Protein AF-A0A4Q7YEZ3-F1 (afdb_monomer)

pLDDT: mean 81.79, std 11.24, range [48.22, 96.69]

Sequence (93 aa):
MDEKSCADTLESHKALSAVRNASAKTVTQAKAMAHEDPEYIAAQEAKTAAYAYRKMVQALHQSAEGRNTLLSRELTRRVGRGDREARAGRMSA

Mean predicted aligned error: 10.37 Å

Secondary structure (DSSP, 8-state):
--HHHHHHHHHHHHHHHHHH-TT-SSHHHHHHHHHS-HHHHHHHHHHHHHHHHHHHHHHHHHHHHHHHHHHHHHHHHHHHHHHHHHHHHHH--

Foldseek 3Di:
DDLVVLVVVLVVQLVVQLVVPPVDPDPVSSNVSSVVDPVSVVSVVVSVVVVVVVVVVVVVVVVVVVVVVVVVVVVVVCVVCVVVVVVVVVVVD

Structure (mmCIF, N/CA/C/O backbone):
data_AF-A0A4Q7YEZ3-F1
#
_entry.id   AF-A0A4Q7YEZ3-F1
#
loop_
_atom_site.group_PDB
_atom_site.id
_atom_site.type_symbol
_atom_site.label_atom_id
_atom_site.label_alt_id
_atom_si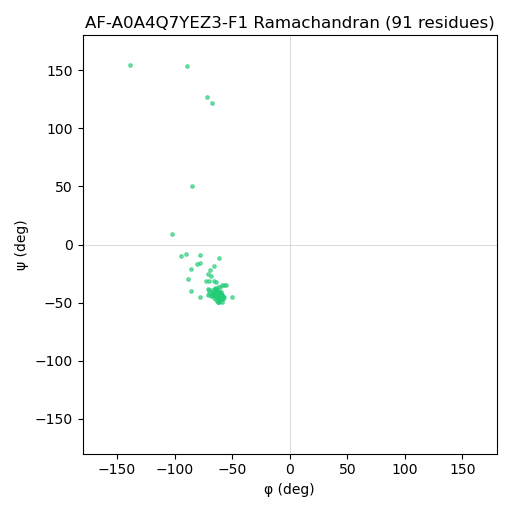te.label_comp_id
_atom_site.label_asym_id
_atom_site.label_entity_id
_atom_site.label_seq_id
_atom_site.pdbx_PDB_ins_code
_atom_site.Cartn_x
_atom_site.Cartn_y
_atom_site.Cartn_z
_atom_site.occupancy
_atom_site.B_iso_or_equiv
_atom_site.auth_seq_id
_atom_site.auth_comp_id
_atom_site.auth_asym_id
_atom_site.auth_atom_id
_atom_site.pdbx_PDB_model_num
ATOM 1 N N . MET A 1 1 ? -8.518 -1.686 -6.082 1.00 54.66 1 MET A N 1
ATOM 2 C CA . MET A 1 1 ? -8.664 -0.809 -4.905 1.00 54.66 1 MET A CA 1
ATOM 3 C C . MET A 1 1 ? -7.484 0.140 -4.870 1.00 54.66 1 MET A C 1
ATOM 5 O O . MET A 1 1 ? -6.365 -0.313 -5.065 1.00 54.66 1 MET A O 1
ATOM 9 N N . ASP A 1 2 ? -7.750 1.430 -4.704 1.00 69.31 2 ASP A N 1
ATOM 10 C CA . ASP A 1 2 ? -6.745 2.493 -4.576 1.00 69.31 2 ASP A CA 1
ATOM 11 C C . ASP A 1 2 ? -6.360 2.691 -3.092 1.00 69.31 2 ASP A C 1
ATOM 13 O O . ASP A 1 2 ? -7.170 2.418 -2.204 1.00 69.31 2 ASP A O 1
ATOM 17 N N . GLU A 1 3 ? -5.151 3.175 -2.792 1.00 68.94 3 GLU A N 1
ATOM 18 C CA . GLU A 1 3 ? -4.671 3.391 -1.411 1.00 68.94 3 GLU A CA 1
ATOM 19 C C . GLU A 1 3 ? -5.583 4.324 -0.622 1.00 68.94 3 GLU A C 1
ATOM 21 O O . GLU A 1 3 ? -5.787 4.129 0.579 1.00 68.94 3 GLU A O 1
ATOM 26 N N . LYS A 1 4 ? -6.160 5.308 -1.316 1.00 76.94 4 LYS A N 1
ATOM 27 C CA . LYS A 1 4 ? -7.156 6.209 -0.750 1.00 76.94 4 LYS A CA 1
ATOM 28 C C . LYS A 1 4 ? -8.405 5.442 -0.321 1.00 76.94 4 LYS A C 1
ATOM 30 O O . LYS A 1 4 ? -8.792 5.525 0.836 1.00 76.94 4 LYS A O 1
ATOM 35 N N . SER A 1 5 ? -8.938 4.590 -1.199 1.00 77.12 5 SER A N 1
ATOM 36 C CA . SER A 1 5 ? -10.091 3.747 -0.863 1.00 77.12 5 SER A CA 1
ATOM 37 C C . SER A 1 5 ? -9.810 2.795 0.305 1.00 77.12 5 SER A C 1
ATOM 39 O O . SER A 1 5 ? -10.674 2.624 1.155 1.00 77.12 5 SER A O 1
ATOM 41 N N . CYS A 1 6 ? -8.591 2.248 0.417 1.00 79.00 6 CYS A N 1
ATOM 42 C CA . CYS A 1 6 ? -8.203 1.412 1.560 1.00 79.00 6 CYS A CA 1
ATOM 43 C C . CYS A 1 6 ? -8.063 2.211 2.868 1.00 79.00 6 CYS A C 1
ATOM 45 O O . CYS A 1 6 ? -8.286 1.676 3.954 1.00 79.00 6 CYS A O 1
ATOM 47 N N . ALA A 1 7 ? -7.656 3.482 2.793 1.00 82.56 7 ALA A N 1
ATOM 48 C CA . ALA A 1 7 ? -7.614 4.362 3.955 1.00 82.56 7 ALA A CA 1
ATOM 49 C C . ALA A 1 7 ? -9.028 4.731 4.429 1.00 82.56 7 ALA A C 1
ATOM 51 O O . ALA A 1 7 ? -9.281 4.682 5.631 1.00 82.56 7 ALA A O 1
ATOM 52 N N . ASP A 1 8 ? -9.937 5.010 3.495 1.00 84.12 8 ASP A N 1
ATOM 53 C CA . ASP A 1 8 ? -11.333 5.352 3.783 1.00 84.12 8 ASP A CA 1
ATOM 54 C C . ASP A 1 8 ? -12.089 4.162 4.406 1.00 84.12 8 ASP A C 1
ATOM 56 O O . ASP A 1 8 ? -12.825 4.319 5.386 1.00 84.12 8 ASP A O 1
ATOM 60 N N . THR A 1 9 ? -11.858 2.940 3.907 1.00 83.06 9 THR A N 1
ATOM 61 C CA . THR A 1 9 ? -12.425 1.719 4.506 1.00 83.06 9 THR A CA 1
ATOM 62 C C . THR A 1 9 ? -11.888 1.466 5.910 1.00 83.06 9 THR A C 1
ATOM 64 O O . THR A 1 9 ? -12.635 1.045 6.788 1.00 83.06 9 THR A O 1
ATOM 67 N N . LEU A 1 10 ? -10.604 1.746 6.152 1.00 85.69 10 LEU A N 1
ATOM 68 C CA . LEU A 1 10 ? -9.999 1.565 7.470 1.00 85.69 10 LEU A CA 1
ATOM 69 C C . LEU A 1 10 ? -10.575 2.531 8.511 1.00 85.69 10 LEU A C 1
ATOM 71 O O . LEU A 1 10 ? -10.838 2.130 9.643 1.00 85.69 10 LEU A O 1
ATOM 75 N N . GLU A 1 11 ? -10.793 3.788 8.123 1.00 86.56 11 GLU A N 1
ATOM 76 C CA . GLU A 1 11 ? -11.487 4.766 8.968 1.00 86.56 11 GLU A CA 1
ATOM 77 C C . GLU A 1 11 ? -12.911 4.290 9.281 1.00 86.56 11 GLU A C 1
ATOM 79 O O . GLU A 1 11 ? -13.303 4.212 10.442 1.00 86.56 11 GLU A O 1
ATOM 84 N N . SER A 1 12 ? -13.636 3.816 8.263 1.00 82.62 12 SER A N 1
ATOM 85 C CA . SER A 1 12 ? -14.994 3.286 8.432 1.00 82.62 12 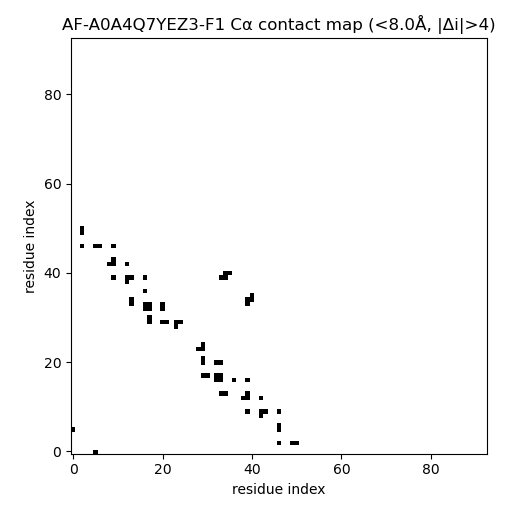SER A CA 1
ATOM 86 C C . SER A 1 12 ? -15.051 2.120 9.430 1.00 82.62 12 SER A C 1
ATOM 88 O O . SER A 1 12 ? -15.900 2.124 10.322 1.00 82.62 12 SER A O 1
ATOM 90 N N . HIS A 1 13 ? -14.125 1.155 9.347 1.00 83.94 13 HIS A N 1
ATOM 91 C CA . HIS A 1 13 ? -14.037 0.053 10.317 1.00 83.94 13 HIS A CA 1
ATOM 92 C C . HIS A 1 13 ? -13.691 0.543 11.726 1.00 83.94 13 HIS A C 1
ATOM 94 O O .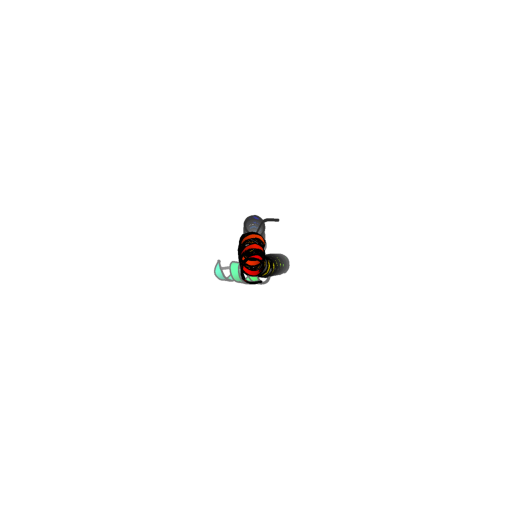 HIS A 1 13 ? -14.262 0.062 12.703 1.00 83.94 13 HIS A O 1
ATOM 100 N N . LYS A 1 14 ? -12.811 1.542 11.851 1.00 83.06 14 LYS A N 1
ATOM 101 C CA . LYS A 1 14 ? -12.473 2.149 13.144 1.00 83.06 14 LYS A CA 1
ATOM 102 C C . LYS A 1 14 ? -13.675 2.845 13.785 1.00 83.06 14 LYS A C 1
ATOM 104 O O . LYS A 1 14 ? -13.907 2.693 14.984 1.00 83.06 14 LYS A O 1
ATOM 109 N N . ALA A 1 15 ? -14.439 3.594 12.993 1.00 81.44 15 ALA A N 1
ATOM 110 C CA . ALA A 1 15 ? -15.640 4.285 13.444 1.00 81.44 15 ALA A CA 1
ATOM 111 C C . ALA A 1 15 ? -16.737 3.292 13.859 1.00 81.44 15 ALA A C 1
ATOM 113 O O . ALA A 1 15 ? -17.304 3.424 14.943 1.00 81.44 15 ALA A O 1
ATOM 114 N N . LEU A 1 16 ? -16.983 2.258 13.047 1.00 81.50 16 LEU A N 1
ATOM 115 C CA . LEU A 1 16 ? -17.926 1.180 13.365 1.00 81.50 16 LEU A CA 1
ATOM 116 C C . LEU A 1 16 ? -17.548 0.454 14.656 1.00 81.50 16 LEU A C 1
ATOM 118 O O . LEU A 1 16 ? -18.405 0.227 15.507 1.00 81.50 16 LEU A O 1
ATOM 122 N N . SER A 1 17 ? -16.264 0.154 14.834 1.00 79.69 17 SER A N 1
ATOM 123 C CA . SER A 1 17 ? -15.753 -0.494 16.037 1.00 79.69 17 SER A CA 1
ATOM 124 C C . SER A 1 17 ? -15.940 0.362 17.297 1.00 79.69 17 SER A C 1
ATOM 126 O O . SER A 1 17 ? -16.415 -0.115 18.331 1.00 79.69 17 SER A O 1
ATOM 128 N N . ALA A 1 18 ? -15.651 1.663 17.205 1.00 75.88 18 ALA A N 1
ATOM 129 C CA . ALA A 1 18 ? -15.868 2.600 18.304 1.00 75.88 18 ALA A CA 1
ATOM 130 C C . ALA A 1 18 ? -17.354 2.717 18.695 1.00 75.88 18 ALA A C 1
ATOM 132 O O . ALA A 1 18 ? -17.662 2.823 19.880 1.00 75.88 18 ALA A O 1
ATOM 133 N N . VAL A 1 19 ? -18.272 2.653 17.721 1.00 75.44 19 VAL A N 1
ATOM 134 C CA . VAL A 1 19 ? -19.728 2.640 17.960 1.00 75.44 19 VAL A CA 1
ATOM 135 C C . VAL A 1 19 ? -20.188 1.313 18.573 1.00 75.44 19 VAL A C 1
ATOM 137 O O . VAL A 1 19 ? -21.038 1.313 19.463 1.00 75.44 19 VAL A O 1
ATOM 140 N N . ARG A 1 20 ? -19.614 0.180 18.146 1.00 73.50 20 ARG A N 1
ATOM 141 C CA . ARG A 1 20 ? -19.935 -1.153 18.689 1.00 73.50 20 ARG A CA 1
ATOM 142 C C . ARG A 1 20 ? -19.522 -1.294 20.156 1.00 73.50 20 ARG A C 1
ATOM 144 O O . ARG A 1 20 ? -20.202 -1.969 20.925 1.00 73.50 20 ARG A O 1
ATOM 151 N N . ASN A 1 21 ? -18.456 -0.608 20.560 1.00 69.38 21 ASN A N 1
ATOM 152 C CA . ASN A 1 21 ? -17.923 -0.600 21.922 1.00 69.38 21 ASN A CA 1
ATOM 153 C C . ASN A 1 21 ? -18.628 0.418 22.844 1.00 69.38 21 ASN A C 1
ATOM 155 O O . ASN A 1 21 ? -17.988 1.181 23.569 1.00 69.38 21 ASN A O 1
ATOM 159 N N . ALA A 1 22 ? -19.964 0.393 22.867 1.00 66.19 22 ALA A N 1
ATOM 160 C CA . ALA A 1 22 ? -20.803 1.278 23.686 1.00 66.19 22 ALA A CA 1
ATOM 161 C C . ALA A 1 22 ? -20.592 1.129 25.211 1.00 66.19 22 ALA A C 1
ATOM 163 O O . ALA A 1 22 ? -21.059 1.957 25.990 1.00 66.19 22 ALA A O 1
ATOM 164 N N . SER A 1 23 ? -19.877 0.089 25.654 1.00 70.94 23 SER A N 1
ATOM 165 C CA . SER A 1 23 ? -19.511 -0.143 27.057 1.00 70.94 23 SER A CA 1
ATOM 166 C C . SER A 1 23 ? -18.346 0.721 27.554 1.00 70.94 23 SER A C 1
ATOM 168 O O . SER A 1 23 ? -18.037 0.707 28.748 1.00 70.94 23 SER A O 1
ATOM 170 N N . ALA A 1 24 ? -17.658 1.441 26.666 1.00 74.31 24 ALA A N 1
ATOM 171 C CA . ALA A 1 24 ? -16.526 2.277 27.035 1.00 74.31 24 ALA A CA 1
ATOM 172 C C . ALA A 1 24 ? -16.977 3.525 27.811 1.00 74.31 24 ALA A C 1
ATOM 174 O O . ALA A 1 24 ? -17.795 4.314 27.344 1.00 74.31 24 ALA A O 1
ATOM 175 N N . LYS A 1 25 ? -16.392 3.748 28.995 1.00 78.69 25 LYS A N 1
ATOM 176 C CA . LYS A 1 25 ? -16.726 4.899 29.857 1.00 78.69 25 LYS A CA 1
ATOM 177 C C . LYS A 1 25 ? -16.031 6.191 29.430 1.00 78.69 25 LYS A C 1
ATOM 179 O O . LYS A 1 25 ? -16.409 7.272 29.869 1.00 78.69 25 LYS A O 1
ATOM 184 N N . THR A 1 26 ? -14.988 6.086 28.607 1.00 83.31 26 THR A N 1
ATOM 185 C CA . THR A 1 26 ? -14.210 7.224 28.108 1.00 83.31 26 THR A CA 1
ATOM 186 C C . THR A 1 26 ? -13.864 7.039 26.634 1.00 83.31 26 THR A C 1
ATOM 188 O O . THR A 1 26 ? -13.727 5.915 26.151 1.00 83.31 26 THR A O 1
ATOM 191 N N . VAL A 1 27 ? -13.649 8.150 25.922 1.00 80.19 27 VAL A N 1
ATOM 192 C CA . VAL A 1 27 ? -13.227 8.147 24.508 1.00 80.19 27 VAL A CA 1
ATOM 193 C C . VAL A 1 27 ? -11.900 7.402 24.320 1.00 80.19 27 VAL A C 1
ATOM 195 O O . VAL A 1 27 ? -11.704 6.723 23.316 1.00 80.19 27 VAL A O 1
ATOM 198 N N . THR A 1 28 ? -10.992 7.492 25.293 1.00 82.81 28 THR A N 1
ATOM 199 C CA . THR A 1 28 ? -9.709 6.778 25.275 1.00 82.81 28 THR A CA 1
ATOM 200 C C . THR A 1 28 ? -9.914 5.268 25.337 1.00 82.81 28 THR A C 1
ATOM 202 O O . THR A 1 28 ? -9.304 4.538 24.561 1.00 82.81 28 THR A O 1
ATOM 205 N N . GLN A 1 29 ? -10.821 4.805 26.203 1.00 82.06 29 GLN A N 1
ATOM 206 C CA . GLN A 1 29 ? -11.173 3.390 26.303 1.00 82.06 29 GLN A CA 1
ATOM 207 C C . GLN A 1 29 ? -11.861 2.896 25.024 1.00 82.06 29 GLN A C 1
ATOM 209 O O . GLN A 1 29 ? -11.505 1.838 24.521 1.00 82.06 29 GLN A O 1
ATOM 214 N N . ALA A 1 30 ? -12.770 3.687 24.445 1.00 79.38 30 ALA A N 1
ATOM 215 C CA . ALA A 1 30 ? -13.434 3.344 23.186 1.00 79.38 30 ALA A CA 1
ATOM 216 C C . ALA A 1 30 ? -12.431 3.194 22.031 1.00 79.38 30 ALA A C 1
ATOM 218 O O . ALA A 1 30 ? -12.524 2.260 21.239 1.00 79.38 30 ALA A O 1
ATOM 219 N N . LYS A 1 31 ? -11.430 4.082 21.961 1.00 81.00 31 LYS A N 1
ATOM 220 C CA . LYS A 1 31 ? -10.348 3.996 20.970 1.00 81.00 31 LYS A CA 1
ATOM 221 C C . LYS A 1 31 ? -9.457 2.777 21.188 1.00 81.00 31 LYS A C 1
ATOM 223 O O . LYS A 1 31 ? -9.104 2.132 20.210 1.00 81.00 31 LYS A O 1
ATOM 228 N N . ALA A 1 32 ? -9.098 2.468 22.434 1.00 81.38 32 ALA A N 1
ATOM 229 C CA . ALA A 1 32 ? -8.302 1.284 22.751 1.00 81.38 32 ALA A CA 1
ATOM 230 C C . ALA A 1 32 ? -9.032 0.001 22.328 1.00 81.38 32 ALA A C 1
ATOM 232 O O . ALA A 1 32 ? -8.475 -0.794 21.582 1.00 81.38 32 ALA A O 1
ATOM 233 N N . MET A 1 33 ? -10.315 -0.124 22.681 1.00 81.75 33 MET A N 1
ATOM 234 C CA . MET A 1 33 ? -11.142 -1.265 22.276 1.00 81.75 33 MET A CA 1
ATOM 235 C C . MET A 1 33 ? -11.333 -1.341 20.754 1.00 81.75 33 MET A C 1
ATOM 237 O O . MET A 1 33 ? -11.393 -2.430 20.196 1.00 81.75 33 MET A O 1
ATOM 241 N N . ALA A 1 34 ? -11.378 -0.199 20.057 1.00 80.12 34 ALA A N 1
ATOM 242 C CA . ALA A 1 34 ? -11.444 -0.187 18.597 1.00 80.12 34 ALA A CA 1
ATOM 243 C C . ALA A 1 34 ? -10.158 -0.691 17.920 1.00 80.12 34 ALA A C 1
ATOM 245 O O . ALA A 1 34 ? -10.203 -1.219 16.813 1.00 80.12 34 ALA A O 1
ATOM 246 N N . HIS A 1 35 ? -9.008 -0.545 18.583 1.00 83.62 35 HIS A N 1
ATOM 247 C CA . HIS A 1 35 ? -7.734 -1.085 18.109 1.00 83.62 35 HIS A CA 1
ATOM 248 C C . HIS A 1 35 ? -7.578 -2.591 18.363 1.00 83.62 35 HIS A C 1
ATOM 250 O O . HIS A 1 35 ? -6.725 -3.215 17.736 1.00 83.62 35 HIS A O 1
ATOM 256 N N . GLU A 1 36 ? -8.401 -3.165 19.238 1.00 85.12 36 GLU A N 1
ATOM 257 C CA . GLU A 1 36 ? -8.444 -4.602 19.534 1.00 85.12 36 GLU A CA 1
ATOM 258 C C . GLU A 1 36 ? -9.432 -5.359 18.630 1.00 85.12 36 GLU A C 1
ATOM 260 O O . GLU A 1 36 ? -9.465 -6.589 18.642 1.00 85.12 36 GLU A O 1
ATOM 265 N N . ASP A 1 37 ? -10.233 -4.644 17.833 1.00 85.38 37 ASP A N 1
ATOM 266 C CA . ASP A 1 37 ? -11.237 -5.239 16.958 1.00 85.38 37 ASP A CA 1
ATOM 267 C C . ASP A 1 37 ? -10.587 -6.051 15.821 1.00 85.38 37 ASP A C 1
ATOM 269 O O . ASP A 1 37 ? -9.829 -5.486 15.019 1.00 85.38 37 ASP A O 1
ATOM 273 N N . PRO A 1 38 ? -10.898 -7.357 15.697 1.00 87.44 38 PRO A N 1
ATOM 274 C CA . PRO A 1 38 ? -10.349 -8.206 14.646 1.00 87.44 38 PRO A CA 1
ATOM 275 C C . PRO A 1 38 ? -10.584 -7.670 13.229 1.00 87.44 38 PRO A C 1
ATOM 277 O O . PRO A 1 38 ? -9.715 -7.824 12.371 1.00 87.44 38 PRO A O 1
ATOM 280 N N . GLU A 1 39 ? -11.723 -7.018 12.968 1.00 85.50 39 GLU A N 1
ATOM 281 C CA . GLU A 1 39 ? -12.015 -6.459 11.641 1.00 85.50 39 GLU A CA 1
ATOM 282 C C . GLU A 1 39 ? -11.131 -5.248 11.330 1.00 85.50 39 GLU A C 1
ATOM 284 O O . GLU A 1 39 ? -10.634 -5.104 10.210 1.00 85.50 39 GLU A O 1
ATOM 289 N N . TYR A 1 40 ? -10.883 -4.396 12.330 1.00 86.06 40 TYR A N 1
ATOM 290 C CA . TYR A 1 40 ? -9.974 -3.261 12.193 1.00 86.06 40 TYR A CA 1
ATOM 291 C C . TYR A 1 40 ? -8.535 -3.733 11.957 1.00 86.06 40 TYR A C 1
ATOM 293 O O . TYR A 1 40 ? -7.848 -3.209 11.076 1.00 86.06 40 TYR A O 1
ATOM 301 N N . ILE A 1 41 ? -8.089 -4.747 12.705 1.00 88.94 41 ILE A N 1
ATOM 302 C CA . ILE A 1 41 ? -6.755 -5.339 12.555 1.00 88.94 41 ILE A CA 1
ATOM 303 C C . ILE A 1 41 ? -6.592 -5.925 11.147 1.00 88.94 41 ILE A C 1
ATOM 305 O O . ILE A 1 41 ? -5.640 -5.572 10.449 1.00 88.94 41 ILE A O 1
ATOM 309 N N . ALA A 1 42 ? -7.554 -6.725 10.677 1.00 87.31 42 ALA A N 1
ATOM 310 C CA . ALA A 1 42 ? -7.515 -7.313 9.338 1.00 87.31 42 ALA A CA 1
ATOM 311 C C . ALA A 1 42 ? -7.477 -6.244 8.230 1.00 87.31 42 ALA A C 1
ATOM 313 O O . ALA A 1 42 ? -6.694 -6.344 7.280 1.00 87.31 42 ALA A O 1
ATOM 314 N N . ALA A 1 43 ? -8.276 -5.179 8.360 1.00 87.56 43 ALA A N 1
ATO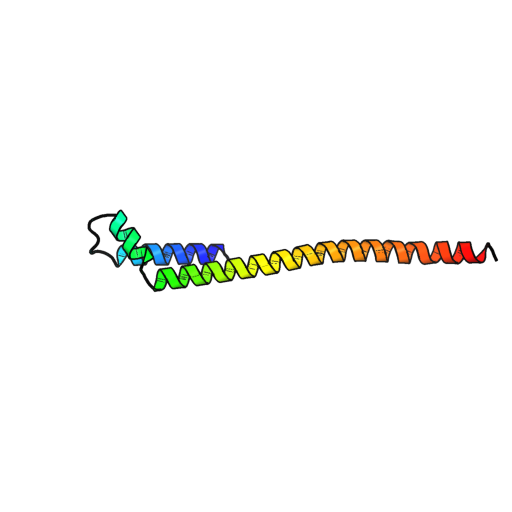M 315 C CA . ALA A 1 43 ? -8.259 -4.062 7.418 1.00 87.56 43 ALA A CA 1
ATOM 316 C C . ALA A 1 43 ? -6.912 -3.312 7.428 1.00 87.56 43 ALA A C 1
ATOM 318 O O . ALA A 1 43 ? -6.401 -2.919 6.373 1.00 87.56 43 ALA A O 1
ATOM 319 N N . GLN A 1 44 ? -6.310 -3.132 8.608 1.00 89.44 44 GLN A N 1
ATOM 320 C CA . GLN A 1 44 ? -5.003 -2.493 8.774 1.00 89.44 44 GLN A CA 1
ATOM 321 C C . GLN A 1 44 ? -3.878 -3.319 8.145 1.00 89.44 44 GLN A C 1
ATOM 323 O O . GLN A 1 44 ? -3.019 -2.760 7.453 1.00 89.44 44 GLN A O 1
ATOM 328 N N . GLU A 1 45 ? -3.889 -4.635 8.332 1.00 90.62 45 GLU A N 1
ATOM 329 C CA . GLU A 1 45 ? -2.934 -5.552 7.710 1.00 90.62 45 GLU A CA 1
ATOM 330 C C 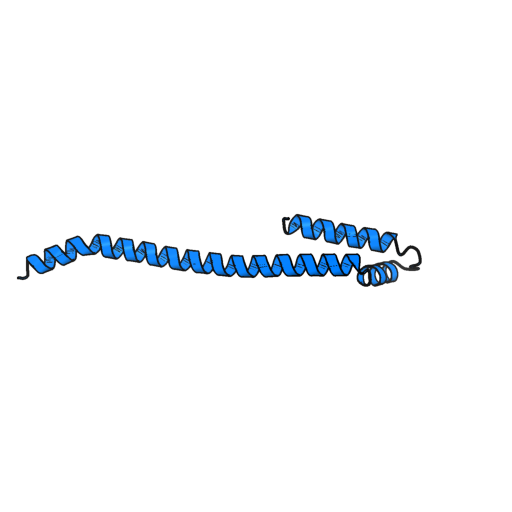. GLU A 1 45 ? -3.067 -5.555 6.185 1.00 90.62 45 GLU A C 1
ATOM 332 O O . GLU A 1 45 ? -2.072 -5.357 5.482 1.00 90.62 45 GLU A O 1
ATOM 337 N N . ALA A 1 46 ? -4.292 -5.665 5.661 1.00 87.69 46 ALA A N 1
ATOM 338 C CA . ALA A 1 46 ? -4.556 -5.636 4.223 1.00 87.69 46 ALA A CA 1
ATOM 339 C C . ALA A 1 46 ? -4.072 -4.330 3.572 1.00 87.69 46 ALA A C 1
ATOM 341 O O . ALA A 1 46 ? -3.394 -4.354 2.539 1.00 87.69 46 ALA A O 1
ATOM 342 N N . LYS A 1 47 ? -4.349 -3.182 4.205 1.00 88.31 47 LYS A N 1
ATOM 343 C CA . LYS A 1 47 ? -3.846 -1.875 3.757 1.00 88.31 47 LYS A CA 1
ATOM 344 C C . LYS A 1 47 ? -2.317 -1.842 3.731 1.00 88.31 47 LYS A C 1
ATOM 346 O O . LYS A 1 47 ? -1.723 -1.337 2.778 1.00 88.31 47 LYS A O 1
ATOM 351 N N . THR A 1 48 ? -1.679 -2.370 4.773 1.00 90.06 48 THR A N 1
ATOM 352 C CA . THR A 1 48 ? -0.217 -2.365 4.914 1.00 90.06 48 THR A CA 1
ATOM 353 C C . THR A 1 48 ? 0.440 -3.246 3.852 1.00 90.06 48 THR A C 1
ATOM 355 O O . THR A 1 48 ? 1.395 -2.815 3.203 1.00 90.06 48 THR A O 1
ATOM 358 N N . ALA A 1 49 ? -0.112 -4.435 3.605 1.00 89.12 49 ALA A N 1
ATOM 359 C CA . ALA A 1 49 ? 0.346 -5.345 2.561 1.00 89.12 49 ALA A CA 1
ATOM 360 C C . ALA A 1 49 ? 0.214 -4.726 1.159 1.00 89.12 49 ALA A C 1
ATOM 362 O O . ALA A 1 49 ? 1.169 -4.750 0.378 1.00 89.12 49 ALA A O 1
ATOM 363 N N . ALA A 1 50 ? -0.931 -4.104 0.857 1.00 87.69 50 ALA A N 1
ATOM 364 C CA . ALA A 1 50 ? -1.155 -3.426 -0.420 1.00 87.69 50 ALA A CA 1
ATOM 365 C C . ALA A 1 50 ? -0.167 -2.265 -0.640 1.00 87.69 50 ALA A C 1
ATOM 367 O O . ALA A 1 50 ? 0.425 -2.144 -1.717 1.00 87.69 50 ALA A O 1
ATOM 368 N N . TYR A 1 51 ? 0.063 -1.449 0.395 1.00 87.56 51 TYR A N 1
ATOM 369 C CA . TYR A 1 51 ? 1.035 -0.354 0.358 1.00 87.56 51 TYR A CA 1
ATOM 370 C C . TYR A 1 51 ? 2.460 -0.869 0.112 1.00 87.56 51 TYR A C 1
ATOM 372 O O . TYR A 1 51 ? 3.164 -0.366 -0.769 1.00 87.56 51 TYR A O 1
ATOM 380 N N . ALA A 1 52 ? 2.881 -1.897 0.856 1.00 89.94 52 ALA A N 1
ATOM 381 C CA . ALA A 1 52 ? 4.207 -2.497 0.726 1.00 89.94 52 ALA A CA 1
ATOM 382 C C . ALA A 1 52 ? 4.433 -3.066 -0.682 1.00 89.94 52 ALA A C 1
ATOM 384 O O . ALA A 1 52 ? 5.453 -2.773 -1.313 1.00 89.94 52 ALA A O 1
ATOM 385 N N . TYR A 1 53 ? 3.451 -3.802 -1.210 1.00 90.06 53 TYR A N 1
ATOM 386 C CA . TYR A 1 53 ? 3.499 -4.338 -2.567 1.00 90.06 53 TYR A CA 1
ATOM 387 C 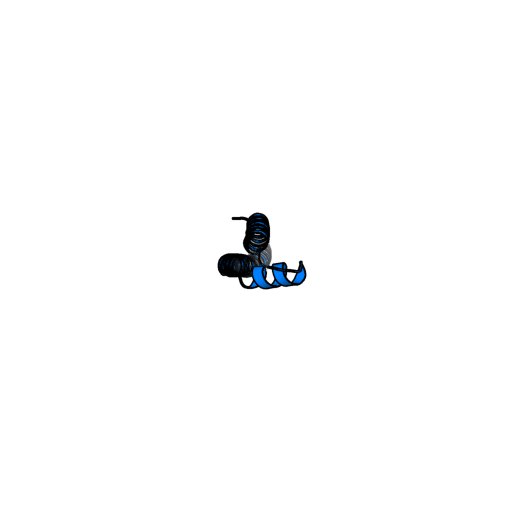C . TYR A 1 53 ? 3.644 -3.226 -3.610 1.00 90.06 53 TYR A C 1
ATOM 389 O O . TYR A 1 53 ? 4.553 -3.272 -4.443 1.00 90.06 53 TYR A O 1
ATOM 397 N N . ARG A 1 54 ? 2.814 -2.175 -3.533 1.00 89.25 54 ARG A N 1
ATOM 398 C CA . ARG A 1 54 ? 2.906 -1.040 -4.460 1.00 89.25 54 ARG A CA 1
ATOM 399 C C . ARG A 1 54 ? 4.281 -0.384 -4.401 1.00 89.25 54 ARG A C 1
ATOM 401 O O . ARG A 1 54 ? 4.852 -0.098 -5.449 1.00 89.25 54 ARG A O 1
ATOM 408 N N . LYS A 1 55 ? 4.827 -0.147 -3.204 1.00 93.06 55 LYS A N 1
ATOM 409 C CA . LYS A 1 55 ? 6.151 0.474 -3.049 1.00 93.06 55 LYS A CA 1
ATOM 410 C C . LYS A 1 55 ? 7.266 -0.370 -3.647 1.00 93.06 55 LYS A C 1
ATOM 412 O O . LYS A 1 55 ? 8.140 0.182 -4.315 1.00 93.06 55 LYS A O 1
ATOM 417 N N . MET A 1 56 ? 7.198 -1.685 -3.482 1.00 94.56 56 MET A N 1
ATOM 418 C CA . MET A 1 56 ? 8.145 -2.600 -4.108 1.00 94.56 56 MET A CA 1
ATOM 419 C C . MET A 1 56 ? 8.069 -2.522 -5.640 1.00 94.56 56 MET A C 1
ATOM 421 O O . MET A 1 56 ? 9.089 -2.333 -6.303 1.00 94.56 56 MET A O 1
ATOM 425 N N . VAL A 1 57 ? 6.862 -2.590 -6.210 1.00 95.50 57 VAL A N 1
ATOM 426 C CA . VAL A 1 57 ? 6.655 -2.496 -7.666 1.00 95.50 57 VAL A CA 1
ATOM 427 C C . VAL A 1 57 ? 7.079 -1.129 -8.207 1.00 95.50 57 VAL A C 1
ATOM 429 O O . VAL A 1 57 ? 7.733 -1.055 -9.245 1.00 95.50 57 VAL A O 1
ATOM 432 N N . GLN A 1 58 ? 6.769 -0.045 -7.493 1.00 95.50 58 GLN A N 1
ATOM 433 C CA . GLN A 1 58 ? 7.160 1.313 -7.867 1.00 95.50 58 GLN A CA 1
ATOM 434 C C . GLN A 1 58 ? 8.686 1.451 -7.957 1.00 95.50 58 GLN A C 1
ATOM 436 O O . GLN A 1 58 ? 9.189 2.013 -8.929 1.00 95.50 58 GLN A O 1
ATOM 441 N N . ALA A 1 59 ? 9.423 0.907 -6.986 1.00 95.69 59 ALA A N 1
ATOM 442 C CA . ALA A 1 59 ? 10.883 0.934 -6.997 1.00 95.69 59 ALA A CA 1
ATOM 443 C C . ALA A 1 59 ? 11.466 0.145 -8.184 1.00 95.69 59 ALA A C 1
ATOM 445 O O . ALA A 1 59 ? 12.381 0.620 -8.863 1.00 95.69 59 ALA A O 1
ATOM 446 N N . LEU A 1 60 ? 10.908 -1.035 -8.480 1.00 96.12 60 LEU A N 1
ATOM 447 C CA . LEU A 1 60 ? 11.310 -1.838 -9.639 1.00 96.12 60 LEU A CA 1
ATOM 448 C C . LEU A 1 60 ? 11.046 -1.102 -10.954 1.00 96.12 60 LEU A C 1
ATOM 450 O O . LEU A 1 60 ? 11.921 -1.058 -11.819 1.00 96.12 60 LEU A O 1
ATOM 454 N N . HIS A 1 61 ? 9.870 -0.490 -11.083 1.00 96.69 61 HIS A N 1
ATOM 455 C CA . HIS A 1 61 ? 9.484 0.267 -12.266 1.00 96.69 61 HIS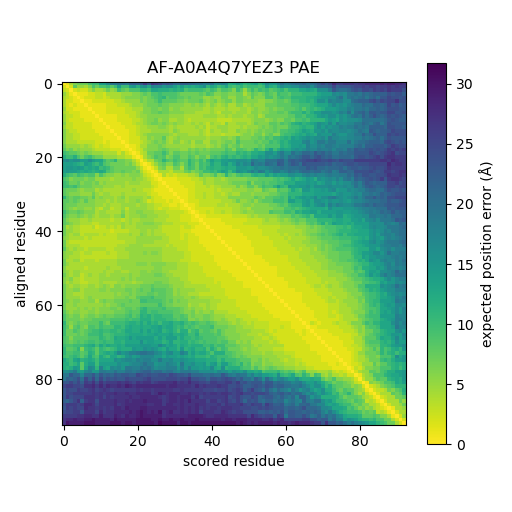 A CA 1
ATOM 456 C C . HIS A 1 61 ? 10.410 1.467 -12.504 1.00 96.69 61 HIS A C 1
ATOM 458 O O . HIS A 1 61 ? 10.973 1.595 -13.588 1.00 96.69 61 HIS A O 1
ATOM 464 N N . GLN A 1 62 ? 10.664 2.283 -11.477 1.00 96.38 62 GLN A N 1
ATOM 465 C CA . GLN A 1 62 ? 11.584 3.425 -11.567 1.00 96.38 62 GLN A CA 1
ATOM 466 C C . GLN A 1 62 ? 13.006 2.992 -11.950 1.00 96.38 62 GLN A C 1
ATOM 468 O O . GLN A 1 62 ? 13.663 3.621 -12.782 1.00 96.38 62 GLN A O 1
ATOM 473 N N . SER A 1 63 ? 13.483 1.878 -11.387 1.00 95.12 63 SER A N 1
ATOM 474 C CA . SER A 1 63 ? 14.785 1.311 -11.747 1.00 95.12 63 SER A CA 1
ATOM 475 C C . SER A 1 63 ? 14.833 0.829 -13.202 1.00 95.12 63 SER A C 1
ATOM 477 O O . SER A 1 63 ? 15.857 0.986 -13.876 1.00 95.12 63 SER A O 1
ATOM 479 N N . ALA A 1 64 ? 13.743 0.237 -13.695 1.00 95.88 64 ALA A N 1
ATOM 480 C CA . ALA A 1 64 ? 13.628 -0.217 -15.074 1.00 95.88 64 ALA A CA 1
ATOM 481 C C . ALA A 1 64 ? 13.587 0.962 -16.058 1.00 95.88 64 ALA A C 1
ATOM 483 O O . ALA A 1 64 ? 14.312 0.933 -17.051 1.00 95.88 64 ALA A O 1
ATOM 484 N N . GLU A 1 65 ? 12.830 2.024 -15.767 1.00 96.00 65 GLU A N 1
ATOM 485 C CA . GLU A 1 65 ? 12.795 3.237 -16.596 1.00 96.00 65 GLU A CA 1
ATOM 486 C C . GLU A 1 65 ? 14.168 3.909 -16.709 1.00 96.00 65 GLU A C 1
ATOM 488 O O . GLU A 1 65 ? 14.597 4.279 -17.809 1.00 96.00 65 GLU A O 1
ATOM 493 N N . GLY A 1 66 ? 14.901 4.010 -15.595 1.00 92.31 66 GLY A N 1
ATOM 494 C CA . GLY A 1 66 ? 16.261 4.550 -15.6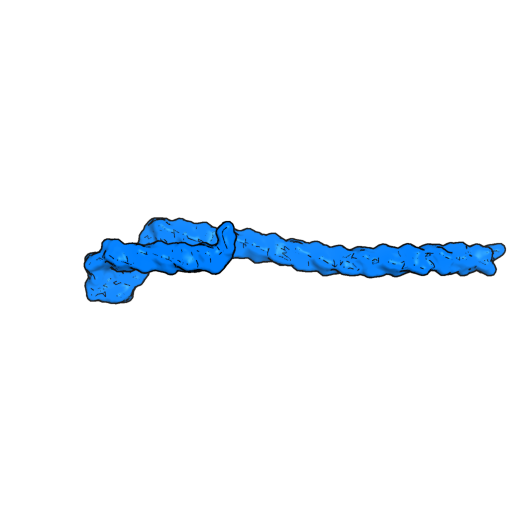01 1.00 92.31 66 GLY A CA 1
ATOM 495 C C . GLY A 1 66 ? 17.194 3.745 -16.512 1.00 92.31 66 GLY A C 1
ATOM 496 O O . GLY A 1 66 ? 17.897 4.310 -17.354 1.00 92.31 66 GLY A O 1
ATOM 497 N N . ARG A 1 67 ? 17.154 2.410 -16.408 1.00 94.31 67 ARG A N 1
ATOM 498 C CA . ARG A 1 67 ? 17.941 1.508 -17.267 1.00 94.31 67 ARG A CA 1
ATOM 499 C C . ARG A 1 67 ? 17.527 1.589 -18.735 1.00 94.31 67 ARG A C 1
ATOM 501 O O . ARG A 1 67 ? 18.399 1.648 -19.599 1.00 94.31 67 ARG A O 1
ATOM 508 N N . ASN A 1 68 ? 16.228 1.645 -19.019 1.00 94.50 68 ASN A N 1
ATOM 509 C CA . ASN A 1 68 ? 15.707 1.780 -20.378 1.00 94.50 68 ASN A CA 1
ATOM 510 C C . ASN A 1 68 ? 16.176 3.088 -21.033 1.00 94.50 68 ASN A C 1
ATOM 512 O O . ASN A 1 68 ? 16.624 3.095 -22.177 1.00 94.50 68 ASN A O 1
ATOM 516 N N . THR A 1 69 ? 16.167 4.188 -20.277 1.00 93.69 69 THR A N 1
ATOM 517 C CA . THR A 1 69 ? 16.668 5.486 -20.748 1.00 93.69 69 THR A CA 1
ATOM 518 C C . THR A 1 69 ? 18.151 5.416 -21.117 1.00 93.69 69 THR A C 1
ATOM 520 O O . THR A 1 69 ? 18.558 5.915 -22.168 1.00 93.69 69 THR A O 1
ATOM 523 N N . LEU A 1 70 ? 18.976 4.770 -20.286 1.00 93.50 70 LEU A N 1
ATOM 524 C CA . LEU A 1 70 ? 20.400 4.578 -20.577 1.00 93.50 70 LEU A CA 1
ATOM 525 C C . LEU A 1 70 ? 20.621 3.701 -21.814 1.00 93.50 70 LEU A C 1
ATOM 527 O O . LEU A 1 70 ? 21.419 4.064 -22.680 1.00 93.50 70 LEU A O 1
ATOM 531 N N . LEU A 1 71 ? 19.891 2.588 -21.918 1.00 93.56 71 LEU A N 1
ATOM 532 C CA . LEU A 1 71 ? 19.971 1.675 -23.055 1.00 93.56 71 LEU A CA 1
ATOM 533 C C . LEU A 1 71 ? 19.573 2.374 -24.360 1.00 93.56 71 LEU A C 1
ATOM 535 O O . LEU A 1 71 ? 20.313 2.305 -25.335 1.00 93.56 71 LEU A O 1
ATOM 539 N N . SER A 1 72 ? 18.452 3.095 -24.366 1.00 93.25 72 SER A N 1
ATOM 540 C CA . SER A 1 72 ? 17.964 3.842 -25.531 1.00 93.25 72 SER A CA 1
ATOM 541 C C . SER A 1 72 ? 18.985 4.880 -26.014 1.00 93.25 72 SER A C 1
ATOM 543 O O . SER A 1 72 ? 19.298 4.955 -27.208 1.00 93.25 72 SER A O 1
ATOM 545 N N . ARG A 1 73 ? 19.602 5.623 -25.083 1.00 90.94 73 ARG A N 1
ATOM 546 C CA . ARG A 1 73 ? 20.677 6.579 -25.406 1.00 90.94 73 ARG A CA 1
ATOM 547 C C . ARG A 1 73 ? 21.896 5.884 -25.999 1.00 90.94 73 ARG A C 1
ATOM 549 O O . ARG A 1 73 ? 22.497 6.403 -26.937 1.00 90.94 73 ARG A O 1
ATOM 556 N N . GLU A 1 74 ? 22.269 4.727 -25.466 1.00 91.38 74 GLU A N 1
ATOM 557 C CA . GLU A 1 74 ? 23.423 3.979 -25.952 1.00 91.38 74 GLU A CA 1
ATOM 558 C C . GLU A 1 74 ? 23.182 3.357 -27.329 1.00 91.38 74 GLU A C 1
ATOM 560 O O . GLU A 1 74 ? 24.031 3.490 -28.209 1.00 91.38 74 GLU A O 1
ATOM 565 N N . LEU A 1 75 ? 22.008 2.767 -27.558 1.00 89.44 75 LEU A N 1
ATOM 566 C CA . LEU A 1 75 ? 21.597 2.276 -28.874 1.00 89.44 75 LEU A CA 1
ATOM 567 C C . LEU A 1 75 ? 21.602 3.408 -29.904 1.00 89.44 75 LEU A C 1
ATOM 569 O O . LEU A 1 75 ? 22.205 3.261 -30.964 1.00 89.44 75 LEU A O 1
ATOM 573 N N . THR A 1 76 ? 21.033 4.567 -29.559 1.00 88.69 76 THR A N 1
ATOM 574 C CA . THR A 1 76 ? 21.055 5.761 -30.422 1.00 88.69 76 THR A CA 1
ATOM 575 C C . THR A 1 76 ? 22.488 6.179 -30.764 1.00 88.69 76 THR A C 1
ATOM 577 O O . THR A 1 76 ? 22.799 6.437 -31.927 1.00 88.69 76 THR A O 1
ATOM 580 N N . ARG A 1 77 ? 23.398 6.202 -29.776 1.00 85.88 77 ARG A N 1
ATOM 581 C CA . ARG A 1 77 ? 24.816 6.522 -30.018 1.00 85.88 77 ARG A CA 1
ATOM 582 C C . ARG A 1 77 ? 25.489 5.509 -30.939 1.00 85.88 77 ARG A C 1
ATOM 584 O O . ARG A 1 77 ? 26.211 5.923 -31.840 1.00 85.88 77 ARG A O 1
ATOM 591 N N . ARG A 1 78 ? 25.273 4.210 -30.727 1.00 84.19 78 ARG A N 1
ATOM 592 C CA . ARG A 1 78 ? 25.915 3.144 -31.513 1.00 84.19 78 ARG A CA 1
ATOM 593 C C . ARG A 1 78 ? 25.417 3.105 -32.949 1.00 84.19 78 ARG A C 1
ATOM 595 O O . ARG A 1 78 ? 26.235 3.049 -33.859 1.00 84.19 78 ARG A O 1
ATOM 602 N N . VAL A 1 79 ? 24.105 3.215 -33.154 1.00 82.25 79 VAL A N 1
ATOM 603 C CA . VAL A 1 79 ? 23.516 3.288 -34.498 1.00 82.25 79 VAL A CA 1
ATOM 604 C C . VAL A 1 79 ? 24.029 4.527 -35.240 1.00 82.25 79 VAL A C 1
ATOM 606 O O . VAL A 1 79 ? 24.453 4.419 -36.384 1.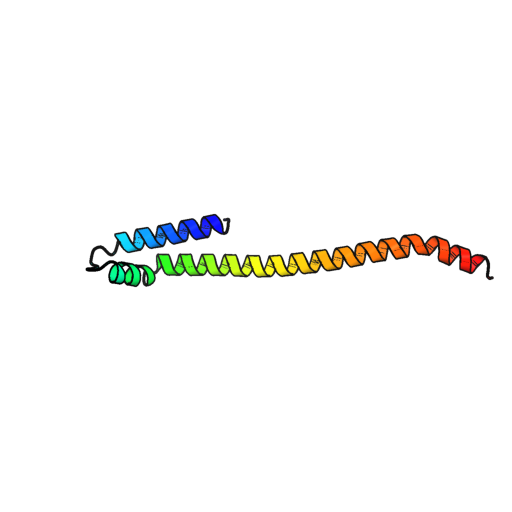00 82.25 79 VAL A O 1
ATOM 609 N N . GLY A 1 80 ? 24.098 5.688 -34.577 1.00 73.94 80 GLY A N 1
ATOM 610 C CA . GLY A 1 80 ? 24.610 6.917 -35.197 1.00 73.94 80 GLY A CA 1
ATOM 611 C C . GLY A 1 80 ? 26.124 6.933 -35.465 1.00 73.94 80 GLY A C 1
ATOM 612 O O . GLY A 1 80 ? 26.580 7.653 -36.354 1.00 73.94 80 GLY A O 1
ATOM 613 N N . ARG A 1 81 ? 26.923 6.166 -34.708 1.00 68.38 81 ARG A N 1
ATOM 614 C CA . ARG A 1 81 ? 28.382 6.054 -34.903 1.00 68.38 81 ARG A CA 1
ATOM 615 C C . ARG A 1 81 ? 28.784 4.970 -35.894 1.00 68.38 81 ARG A C 1
ATOM 617 O O . ARG A 1 81 ? 29.787 5.168 -36.574 1.00 68.38 81 ARG A O 1
ATOM 624 N N . GLY A 1 82 ? 28.003 3.894 -36.016 1.00 66.88 82 GLY A N 1
ATOM 625 C CA . GLY A 1 82 ? 28.306 2.762 -36.896 1.00 66.88 82 GLY A CA 1
ATOM 626 C C . GLY A 1 82 ? 28.643 3.189 -38.326 1.00 66.88 82 GLY A C 1
ATOM 627 O O . GLY A 1 82 ? 29.670 2.781 -38.858 1.00 66.88 82 GLY A O 1
ATOM 628 N N . ASP A 1 83 ? 27.870 4.110 -38.907 1.00 62.28 83 ASP A N 1
ATOM 629 C CA . ASP A 1 83 ? 28.115 4.600 -40.270 1.00 62.28 83 ASP A CA 1
ATOM 630 C C . ASP A 1 83 ? 29.335 5.527 -40.398 1.00 62.28 83 ASP A C 1
ATOM 632 O O . ASP A 1 83 ? 29.991 5.541 -41.442 1.00 62.28 83 ASP A O 1
ATOM 636 N N . ARG A 1 84 ? 29.667 6.314 -39.364 1.00 62.97 84 ARG A N 1
ATOM 637 C CA . ARG A 1 84 ? 30.845 7.205 -39.386 1.00 62.97 84 ARG A CA 1
ATOM 638 C C . ARG A 1 84 ? 32.138 6.440 -39.150 1.00 62.97 84 ARG A C 1
ATOM 640 O O . ARG A 1 84 ? 33.097 6.655 -39.885 1.00 62.97 84 ARG A O 1
ATOM 647 N N . GLU A 1 85 ? 32.160 5.549 -38.165 1.00 63.19 85 GLU A N 1
ATOM 648 C CA . GLU A 1 85 ? 33.329 4.725 -37.839 1.00 63.19 85 GLU A CA 1
ATOM 649 C C . GLU A 1 85 ? 33.623 3.724 -38.971 1.00 63.19 85 GLU A C 1
ATOM 651 O O . GLU A 1 85 ? 34.775 3.592 -39.383 1.00 63.19 85 GLU A O 1
ATOM 656 N N . ALA A 1 86 ? 32.592 3.126 -39.588 1.00 63.66 86 ALA A N 1
ATOM 657 C CA . ALA A 1 86 ? 32.755 2.243 -40.749 1.00 63.66 86 ALA A CA 1
ATOM 658 C C . ALA A 1 86 ? 33.195 2.965 -42.038 1.00 63.66 86 ALA A C 1
ATOM 660 O O . ALA A 1 86 ? 33.714 2.324 -42.957 1.00 63.66 86 ALA A O 1
ATOM 661 N N . ARG A 1 87 ? 32.961 4.280 -42.148 1.00 61.88 87 ARG A N 1
ATOM 662 C CA . ARG A 1 87 ? 33.439 5.102 -43.272 1.00 61.88 87 ARG A CA 1
ATOM 663 C C . ARG A 1 87 ? 34.865 5.600 -43.026 1.00 61.88 87 ARG A C 1
ATOM 665 O O . ARG A 1 87 ? 35.675 5.545 -43.942 1.00 61.88 87 ARG A O 1
ATOM 672 N N . ALA A 1 88 ? 35.193 5.991 -41.792 1.00 63.94 88 ALA A N 1
ATOM 673 C CA . ALA A 1 88 ? 36.551 6.364 -41.391 1.00 63.94 88 ALA A CA 1
ATOM 674 C C . ALA A 1 88 ? 37.538 5.191 -41.529 1.00 63.94 88 ALA A C 1
ATOM 676 O O . ALA A 1 88 ? 38.588 5.361 -42.140 1.00 63.94 88 ALA A O 1
ATOM 677 N N . GLY A 1 89 ? 37.168 3.986 -41.075 1.00 63.69 89 GLY A N 1
ATOM 678 C CA . GLY A 1 89 ? 38.001 2.785 -41.233 1.00 63.69 89 GLY A CA 1
ATOM 679 C C . GLY A 1 89 ? 38.189 2.329 -42.686 1.00 63.69 89 GLY A C 1
ATOM 680 O O . GLY A 1 89 ? 39.127 1.601 -42.982 1.00 63.69 89 GLY A O 1
ATOM 681 N N . ARG A 1 90 ? 37.323 2.778 -43.607 1.00 58.62 90 ARG A N 1
ATOM 682 C CA . ARG A 1 90 ? 37.446 2.530 -45.053 1.00 58.62 90 ARG A CA 1
ATOM 683 C C . ARG A 1 90 ? 38.332 3.540 -45.781 1.00 58.62 90 ARG A C 1
ATOM 685 O O . ARG A 1 90 ? 38.764 3.246 -46.882 1.00 58.62 90 ARG A O 1
ATOM 692 N N . MET A 1 91 ? 38.551 4.724 -45.205 1.00 60.84 91 MET A N 1
ATOM 693 C CA . MET A 1 91 ? 39.452 5.743 -45.760 1.00 60.84 91 MET A CA 1
ATOM 694 C C . MET A 1 91 ? 40.871 5.667 -45.179 1.00 60.84 91 MET A C 1
ATOM 696 O O . MET A 1 91 ? 41.757 6.360 -45.668 1.00 60.84 91 MET A O 1
ATOM 700 N N . SER A 1 92 ? 41.084 4.862 -44.133 1.00 56.09 92 SER A N 1
ATOM 701 C CA . SER A 1 92 ? 42.396 4.612 -43.521 1.00 56.09 92 SER A CA 1
ATOM 702 C C . SER A 1 92 ? 43.022 3.266 -43.919 1.00 56.09 92 SER A C 1
ATOM 704 O O . SER A 1 92 ? 43.997 2.859 -43.290 1.00 56.09 92 SER A O 1
ATOM 706 N N . ALA A 1 93 ? 42.436 2.561 -44.888 1.00 48.22 93 ALA A N 1
ATOM 707 C CA . ALA A 1 93 ? 42.937 1.324 -45.489 1.00 48.22 93 ALA A CA 1
ATOM 708 C C . ALA A 1 93 ? 43.196 1.574 -46.977 1.00 48.22 93 ALA A C 1
ATOM 710 O O . ALA A 1 93 ? 44.191 1.021 -47.492 1.00 48.22 93 ALA A O 1
#

Nearest PDB structures (foldseek):
  4fzs-assembly1_A  TM=5.096E-01  e=8.880E+00  Homo sapiens

Solvent-accessible surface area (backbone atoms only — not comparable to full-atom values): 5091 Å² total; per-residue (Å²): 137,52,74,66,59,45,51,54,51,42,51,51,41,39,51,51,36,34,62,71,40,70,85,44,94,42,73,68,51,18,51,53,56,19,69,68,33,67,68,34,47,53,42,52,51,53,43,49,53,52,51,51,52,49,54,53,52,51,53,53,50,56,53,48,52,56,50,50,53,53,49,52,53,48,50,53,50,49,63,68,38,51,65,54,56,60,47,52,60,62,74,76,108

Radius of gyration: 28.56 Å; Cα contacts (8 Å, |Δi|>4): 36; chains: 1; bounding box: 64×16×76 Å